Protein AF-A0A953HCU2-F1 (afdb_monomer)

Mean predicted aligned error: 4.96 Å

Secondary structure (DSSP, 8-state):
-PBP--TTTHHHHHHHHTHHHHH--EE-TT--EESSS---------TT----B---B-HHHHHHHHHTTT--HHHHHHHHGGGB-

pLDDT: mean 88.87, std 9.91, range [44.06, 97.44]

Sequence (85 aa):
MPPARITWKKKTIWRILDVEKNTGIALTESLAMQPASSVSGYYFAHPESKYFGLGKILEDQLEDYADRKGISIDKARRWLSPNLF

Nearest PDB structures (foldseek):
  3iv9-assembly1_A  TM=9.114E-01  e=6.143E-08  Escherichia coli
  6bm6-assembly1_A  TM=9.143E-01  e=1.480E-07  Escherichia coli K-12
  2o2k-assembly1_A  TM=9.233E-01  e=3.115E-07  Homo sapiens
  2o2k-assembly1_B  TM=9.213E-01  e=5.351E-07  Homo sapiens
  1k7y-assembly1_A  TM=9.036E-01  e=4.674E-07  Escherichia coli

Radius of gyration: 14.84 Å; Cα contacts (8 Å, |Δi|>4): 67; chains: 1; bounding box: 34×35×36 Å

Structure (mmCIF, N/CA/C/O backbone):
data_AF-A0A953HCU2-F1
#
_entry.id   AF-A0A953HCU2-F1
#
loop_
_atom_site.group_PDB
_atom_site.id
_atom_site.type_symbol
_atom_site.label_atom_id
_atom_site.label_alt_id
_atom_site.label_comp_id
_atom_site.label_asym_id
_atom_site.label_entity_id
_atom_site.label_seq_id
_atom_site.pdbx_PDB_ins_code
_atom_site.Cartn_x
_atom_site.Cartn_y
_atom_site.Cartn_z
_atom_site.occupancy
_atom_site.B_iso_or_equiv
_atom_site.auth_seq_id
_atom_site.auth_comp_id
_atom_site.auth_asym_id
_atom_site.auth_atom_id
_atom_site.pdbx_PDB_model_num
ATOM 1 N N . MET A 1 1 ? 15.965 -4.383 1.826 1.00 44.06 1 MET A N 1
ATOM 2 C CA . MET A 1 1 ? 15.031 -3.437 1.172 1.00 44.06 1 MET A CA 1
ATOM 3 C C . MET A 1 1 ? 13.612 -3.829 1.571 1.00 44.06 1 MET A C 1
ATOM 5 O O . MET A 1 1 ? 13.341 -5.025 1.546 1.00 44.06 1 MET A O 1
ATOM 9 N N . PRO A 1 2 ? 12.748 -2.901 2.017 1.00 53.94 2 PRO A N 1
ATOM 10 C CA . PRO A 1 2 ? 11.410 -3.252 2.491 1.00 53.94 2 PRO A CA 1
ATOM 11 C C . PRO A 1 2 ? 10.526 -3.797 1.351 1.00 53.94 2 PRO A C 1
ATOM 13 O O . PRO A 1 2 ? 10.760 -3.455 0.186 1.00 53.94 2 PRO A O 1
ATOM 16 N N . PRO A 1 3 ? 9.518 -4.633 1.668 1.00 59.69 3 PRO A N 1
ATOM 17 C CA . PRO A 1 3 ? 8.524 -5.073 0.693 1.00 59.69 3 PRO A CA 1
ATOM 18 C C . PRO A 1 3 ? 7.753 -3.877 0.112 1.00 59.69 3 PRO A C 1
ATOM 20 O O . PRO A 1 3 ? 7.749 -2.781 0.680 1.00 59.69 3 PRO A O 1
ATOM 23 N N . ALA A 1 4 ? 7.107 -4.089 -1.038 1.00 59.34 4 ALA A N 1
ATOM 24 C CA . ALA A 1 4 ? 6.394 -3.045 -1.773 1.00 59.34 4 ALA A CA 1
ATOM 25 C C . ALA A 1 4 ? 5.441 -2.228 -0.877 1.00 59.34 4 ALA A C 1
ATOM 27 O O . ALA A 1 4 ? 4.670 -2.767 -0.079 1.00 59.34 4 ALA A O 1
ATOM 28 N N . ARG A 1 5 ? 5.468 -0.899 -1.027 1.00 66.94 5 ARG A N 1
ATOM 29 C CA . ARG A 1 5 ? 4.662 0.016 -0.211 1.00 66.94 5 ARG A CA 1
ATOM 30 C C . ARG A 1 5 ? 3.185 -0.056 -0.622 1.00 66.94 5 ARG A C 1
ATOM 32 O O . ARG A 1 5 ? 2.809 0.389 -1.700 1.00 66.94 5 ARG A O 1
ATOM 39 N N . ILE A 1 6 ? 2.317 -0.551 0.263 1.00 66.69 6 ILE A N 1
ATOM 40 C CA . ILE A 1 6 ? 0.875 -0.738 -0.012 1.00 66.69 6 ILE A CA 1
ATOM 41 C C . ILE A 1 6 ? -0.003 0.491 0.299 1.00 66.69 6 ILE A C 1
ATOM 43 O O . ILE A 1 6 ? -1.216 0.361 0.445 1.00 66.69 6 ILE A O 1
ATOM 47 N N . THR A 1 7 ? 0.566 1.693 0.437 1.00 76.56 7 THR A N 1
ATOM 48 C CA . THR A 1 7 ? -0.129 2.867 1.006 1.00 76.56 7 THR A CA 1
ATOM 49 C C . THR A 1 7 ? -1.481 3.156 0.354 1.00 76.56 7 THR A C 1
ATOM 51 O O . THR A 1 7 ? -2.482 3.262 1.050 1.00 76.56 7 THR A O 1
ATOM 54 N N . TRP A 1 8 ? -1.547 3.213 -0.975 1.00 74.12 8 TRP A N 1
ATOM 55 C CA . TRP A 1 8 ? -2.793 3.488 -1.697 1.00 74.12 8 TRP A CA 1
ATOM 56 C C . TRP A 1 8 ? -3.735 2.273 -1.747 1.00 74.12 8 TRP A C 1
ATOM 58 O O . TRP A 1 8 ? -4.956 2.432 -1.756 1.00 74.12 8 TRP A O 1
ATOM 68 N N . LYS A 1 9 ? -3.180 1.055 -1.700 1.00 81.62 9 LYS A N 1
ATOM 69 C CA . LYS A 1 9 ? -3.933 -0.205 -1.628 1.00 81.62 9 LYS A CA 1
ATOM 70 C C . LYS A 1 9 ? -4.730 -0.342 -0.328 1.00 81.62 9 LYS A C 1
ATOM 72 O O . LYS A 1 9 ? -5.704 -1.089 -0.313 1.00 81.62 9 LYS A O 1
ATOM 77 N N . LYS A 1 10 ? -4.384 0.403 0.728 1.00 88.00 10 LYS A N 1
ATOM 78 C CA . LYS A 1 10 ? -5.183 0.464 1.961 1.00 88.00 10 LYS A CA 1
ATOM 79 C C . LYS A 1 10 ? -6.616 0.926 1.704 1.00 88.00 10 LYS A C 1
ATOM 81 O O . LYS A 1 10 ? -7.526 0.361 2.291 1.00 88.00 10 LYS A O 1
ATOM 86 N N . LYS A 1 11 ? -6.855 1.851 0.763 1.00 89.31 11 LYS A N 1
ATOM 87 C CA . LYS A 1 11 ? -8.228 2.260 0.403 1.00 89.31 11 LYS A CA 1
ATOM 88 C C . LYS A 1 11 ? -9.069 1.082 -0.088 1.00 89.31 11 LYS A C 1
ATOM 90 O O . LYS A 1 11 ? -10.252 0.994 0.215 1.00 89.31 11 LYS A O 1
ATOM 95 N N . THR A 1 12 ? -8.454 0.165 -0.835 1.00 91.06 12 THR A N 1
ATOM 96 C CA . THR A 1 12 ? -9.117 -1.055 -1.303 1.00 91.06 12 THR A CA 1
ATOM 97 C C . THR A 1 12 ? -9.468 -1.973 -0.136 1.00 91.06 12 THR A C 1
ATOM 99 O O . THR A 1 12 ? -10.597 -2.444 -0.085 1.00 91.06 12 THR A O 1
ATOM 102 N N . ILE A 1 13 ? -8.549 -2.166 0.817 1.00 93.50 13 ILE A N 1
ATOM 103 C CA . ILE A 1 13 ? -8.801 -2.943 2.042 1.00 93.50 13 ILE A CA 1
ATOM 104 C C . ILE A 1 13 ? -9.967 -2.327 2.831 1.00 93.50 13 ILE A C 1
ATOM 106 O O . ILE A 1 13 ? -10.922 -3.031 3.142 1.00 93.50 13 ILE A O 1
ATOM 110 N N . TRP A 1 14 ? -9.931 -1.011 3.073 1.00 94.31 14 TRP A N 1
ATOM 111 C CA . TRP A 1 14 ? -10.973 -0.289 3.815 1.00 94.31 14 TRP A CA 1
ATOM 112 C C . TRP A 1 14 ? -12.346 -0.423 3.169 1.00 94.31 14 TRP A C 1
ATOM 114 O O . TRP A 1 14 ? -13.320 -0.688 3.862 1.00 94.31 14 TRP A O 1
ATOM 124 N N . ARG A 1 15 ? -12.410 -0.292 1.839 1.00 93.31 15 ARG A N 1
ATOM 125 C CA . ARG A 1 15 ? -13.659 -0.411 1.084 1.00 93.31 15 ARG A CA 1
ATOM 126 C C . ARG A 1 15 ? -14.218 -1.833 1.087 1.00 93.31 15 ARG A C 1
ATOM 128 O O . ARG A 1 15 ? -15.423 -1.995 1.192 1.00 93.31 15 ARG A O 1
ATOM 135 N N . ILE A 1 16 ? -13.371 -2.847 0.900 1.00 96.00 16 ILE A N 1
ATOM 136 C CA . ILE A 1 16 ? -13.829 -4.240 0.769 1.00 96.00 16 ILE A CA 1
ATOM 137 C C . ILE A 1 16 ? -14.244 -4.818 2.125 1.00 96.00 16 ILE A C 1
ATOM 139 O O . ILE A 1 16 ? -15.206 -5.573 2.187 1.00 96.00 16 ILE A O 1
ATOM 143 N N . LEU A 1 17 ? -13.522 -4.477 3.194 1.00 95.75 17 LEU A N 1
ATOM 144 C CA . LEU A 1 17 ? -13.747 -5.041 4.529 1.00 95.75 17 LEU A CA 1
ATOM 145 C C . LEU A 1 17 ? -14.597 -4.146 5.442 1.00 95.75 17 LEU A C 1
ATOM 147 O O . LEU A 1 17 ? -14.800 -4.507 6.598 1.00 95.75 17 LEU A O 1
ATOM 151 N N . ASP A 1 18 ? -15.046 -2.984 4.955 1.00 95.50 18 ASP A N 1
ATOM 152 C CA . ASP A 1 18 ? -15.785 -1.977 5.733 1.00 95.50 18 ASP A CA 1
ATOM 153 C C . ASP A 1 18 ? -15.112 -1.690 7.096 1.00 95.50 18 ASP A C 1
ATOM 155 O O . ASP A 1 18 ? -15.701 -1.800 8.173 1.00 95.50 18 ASP A O 1
ATOM 159 N N . VAL A 1 19 ? -13.798 -1.431 7.046 1.00 96.25 19 VAL A N 1
ATOM 160 C CA . VAL A 1 19 ? -12.907 -1.487 8.224 1.00 96.25 19 VAL A CA 1
ATOM 161 C C . VAL A 1 19 ? -13.302 -0.479 9.295 1.00 96.25 19 VAL A C 1
ATOM 163 O O . VAL A 1 19 ? -13.310 -0.815 10.478 1.00 96.25 19 VAL A O 1
ATOM 166 N N . GLU A 1 20 ? -13.627 0.748 8.894 1.00 94.19 20 GLU A N 1
ATOM 167 C CA . GLU A 1 20 ? -13.959 1.824 9.828 1.00 94.19 20 GLU A CA 1
ATOM 168 C C . GLU A 1 20 ? -15.233 1.497 10.611 1.00 94.19 20 GLU A C 1
ATOM 170 O O . GLU A 1 20 ? -15.248 1.616 11.832 1.00 94.19 20 GLU A O 1
ATOM 175 N N . LYS A 1 21 ? -16.258 0.961 9.942 1.00 96.38 21 LYS A N 1
ATOM 176 C CA . LYS A 1 21 ? -17.494 0.520 10.592 1.00 96.38 21 LYS A CA 1
ATOM 177 C C . LYS A 1 21 ? -17.274 -0.684 11.506 1.00 96.38 21 LYS A C 1
ATOM 179 O O . LYS A 1 21 ? -17.833 -0.736 12.596 1.00 96.38 21 LYS A O 1
ATOM 184 N N . ASN A 1 22 ? -16.478 -1.655 11.060 1.00 97.44 22 ASN A N 1
ATOM 185 C CA . ASN A 1 22 ? -16.311 -2.928 11.763 1.00 97.44 22 ASN A CA 1
ATOM 186 C C . ASN A 1 22 ? -15.311 -2.864 12.926 1.00 97.44 22 ASN A C 1
ATOM 188 O O . ASN A 1 22 ? -15.392 -3.677 13.841 1.00 97.44 22 ASN A O 1
ATOM 192 N N . THR A 1 23 ? -14.350 -1.936 12.888 1.00 96.62 23 THR A N 1
ATOM 193 C CA . THR A 1 23 ? -13.243 -1.884 13.863 1.00 96.62 23 THR A CA 1
ATOM 194 C C . THR A 1 23 ? -13.011 -0.504 14.478 1.00 96.62 23 THR A C 1
ATOM 196 O O . THR A 1 23 ? -12.261 -0.397 15.444 1.00 96.62 23 THR A O 1
ATOM 199 N N . GLY A 1 24 ? -13.603 0.559 13.924 1.00 95.12 24 GLY A N 1
ATOM 200 C CA . GLY A 1 24 ? -13.338 1.944 14.326 1.00 95.12 24 GLY A CA 1
ATOM 201 C C . GLY A 1 24 ? -11.991 2.499 13.846 1.00 95.12 24 GLY A C 1
ATOM 202 O O . GLY A 1 24 ? -11.666 3.644 14.149 1.00 95.12 24 GLY A O 1
ATOM 203 N N . ILE A 1 25 ? -11.193 1.719 13.104 1.00 96.81 25 ILE A N 1
ATOM 204 C CA . ILE A 1 25 ? -9.889 2.165 12.601 1.00 96.81 25 ILE A CA 1
ATOM 205 C C . ILE A 1 25 ? -10.086 3.008 11.334 1.00 96.81 25 ILE A C 1
ATOM 207 O O . ILE A 1 25 ? -10.558 2.516 10.304 1.00 96.81 25 ILE A O 1
ATOM 211 N N . ALA A 1 26 ? -9.653 4.266 11.385 1.00 94.69 26 ALA A N 1
ATOM 212 C CA . ALA A 1 26 ? -9.779 5.229 10.293 1.00 94.69 26 ALA A CA 1
ATOM 213 C C . ALA A 1 26 ? -8.473 5.396 9.495 1.00 94.69 26 ALA A C 1
ATOM 215 O O . ALA A 1 26 ? -7.372 5.105 9.979 1.00 94.69 26 ALA A O 1
ATOM 216 N N . LEU A 1 27 ? -8.592 5.909 8.266 1.00 93.75 27 LEU A N 1
ATOM 217 C CA . LEU A 1 27 ? -7.456 6.377 7.467 1.00 93.75 27 LEU A CA 1
ATOM 218 C C . LEU A 1 27 ? -7.403 7.905 7.465 1.00 93.75 27 LEU A C 1
ATOM 220 O O . LEU A 1 27 ? -8.386 8.564 7.145 1.00 93.75 27 LEU A O 1
ATOM 224 N N . THR A 1 28 ? -6.229 8.467 7.744 1.00 91.56 28 THR A N 1
ATOM 225 C CA . THR A 1 28 ? -5.976 9.901 7.543 1.00 91.56 28 THR A CA 1
ATOM 226 C C . THR A 1 28 ? -5.933 10.245 6.050 1.00 91.56 28 THR A C 1
ATOM 228 O O . THR A 1 28 ? -5.806 9.365 5.192 1.00 91.56 28 TH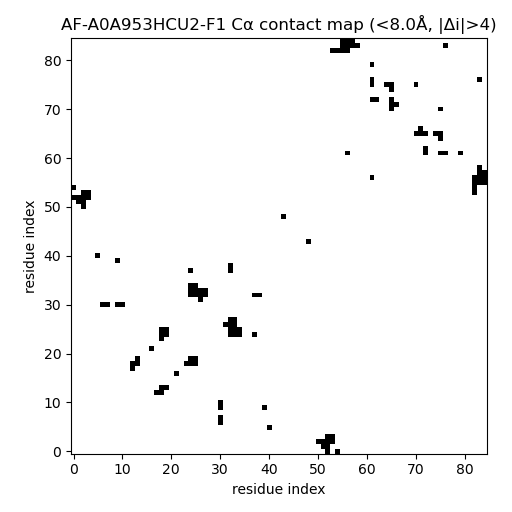R A O 1
ATOM 231 N N . GLU A 1 29 ? -5.911 11.537 5.715 1.00 86.06 29 GLU A N 1
ATOM 232 C CA . GLU A 1 29 ? -5.694 12.007 4.336 1.00 86.06 29 GLU A CA 1
ATOM 233 C C . GLU A 1 29 ? -4.393 11.461 3.717 1.00 86.06 29 GLU A C 1
ATOM 235 O O . GLU A 1 29 ? -4.329 11.155 2.523 1.00 86.06 29 GLU A O 1
ATOM 240 N N . SER A 1 30 ? -3.365 11.264 4.550 1.00 85.81 30 SER A N 1
ATOM 241 C CA . SER A 1 30 ? -2.075 10.671 4.178 1.00 85.81 30 SER A CA 1
ATOM 242 C C . SER A 1 30 ? -2.055 9.134 4.185 1.00 85.81 30 SER A C 1
ATOM 244 O O . SER A 1 30 ? -1.018 8.535 3.889 1.00 85.81 30 SER A O 1
ATOM 246 N N . LEU A 1 31 ? -3.187 8.478 4.476 1.00 89.12 31 LEU A N 1
ATOM 247 C CA . LEU A 1 31 ? -3.360 7.017 4.550 1.00 89.12 31 LEU A CA 1
ATOM 248 C C . LEU A 1 31 ? -2.563 6.342 5.683 1.00 89.12 31 LEU A C 1
ATOM 250 O O . LEU A 1 31 ? -2.244 5.141 5.631 1.00 89.12 31 LEU A O 1
ATOM 254 N N . ALA A 1 32 ? -2.251 7.115 6.725 1.00 90.81 32 ALA A N 1
ATOM 255 C CA . ALA A 1 32 ? -1.872 6.573 8.022 1.00 90.81 32 ALA A CA 1
ATOM 256 C C . ALA A 1 32 ? -3.117 5.995 8.712 1.00 90.81 32 ALA A C 1
ATOM 258 O O . ALA A 1 32 ? -4.228 6.461 8.475 1.00 90.81 32 ALA A O 1
ATOM 259 N N . MET A 1 33 ? -2.932 4.958 9.530 1.00 94.81 33 MET A N 1
ATOM 260 C CA . MET A 1 33 ? -4.026 4.338 10.285 1.00 94.81 33 MET A CA 1
ATOM 261 C C . MET A 1 33 ? -4.153 5.021 11.646 1.00 94.81 33 MET A C 1
ATOM 263 O O . MET A 1 33 ? -3.132 5.348 12.254 1.00 94.81 33 MET A O 1
ATOM 267 N N . GLN A 1 34 ? -5.385 5.229 12.101 1.00 94.19 34 GLN A N 1
ATOM 268 C CA . GLN A 1 34 ? -5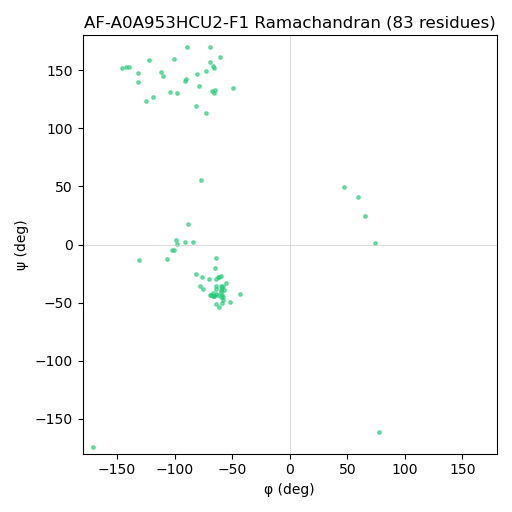.705 5.752 13.427 1.00 94.19 34 GLN A CA 1
ATOM 269 C C . GLN A 1 34 ? -6.643 4.776 14.146 1.00 94.19 34 GLN A C 1
ATOM 271 O O . GLN A 1 34 ? -7.693 4.467 13.584 1.00 94.19 34 GLN A O 1
ATOM 276 N N . PRO A 1 35 ? -6.281 4.277 15.345 1.00 94.50 35 PRO A N 1
ATOM 277 C CA . PRO A 1 35 ? -5.097 4.621 16.146 1.00 94.50 35 PRO A CA 1
ATOM 278 C C . PRO A 1 35 ? -3.772 4.140 15.527 1.00 94.50 35 PRO A C 1
ATOM 280 O O . PRO A 1 35 ? -3.744 3.189 14.745 1.00 94.50 35 PRO A O 1
ATOM 283 N N . ALA A 1 36 ? -2.658 4.783 15.897 1.00 90.81 36 ALA A N 1
ATOM 284 C 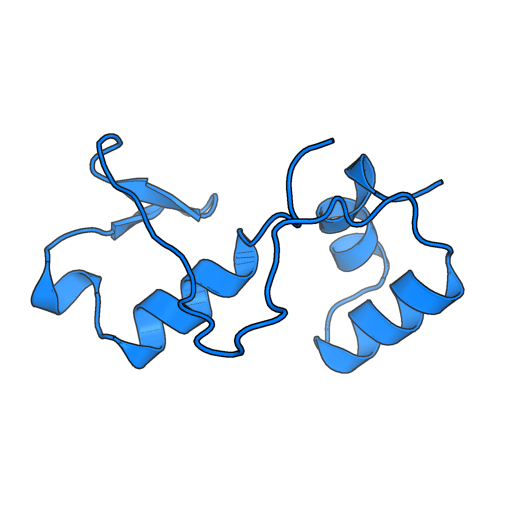CA . ALA A 1 36 ? -1.325 4.462 15.368 1.00 90.81 36 ALA A CA 1
ATOM 285 C C . ALA A 1 36 ? -0.884 3.012 15.654 1.00 90.81 36 ALA A C 1
ATOM 287 O O . ALA A 1 36 ? -0.121 2.430 14.883 1.00 90.81 36 ALA A O 1
ATOM 288 N N . SER A 1 37 ? -1.400 2.409 16.728 1.00 94.38 37 SER A N 1
ATOM 289 C CA . SER A 1 37 ? -1.231 0.998 17.087 1.00 94.38 37 SER A CA 1
ATOM 290 C C . SER A 1 37 ? -2.117 0.077 16.234 1.00 94.38 37 SER A C 1
ATOM 292 O O . SER A 1 37 ? -2.924 -0.685 16.763 1.00 94.38 37 SER A O 1
ATOM 294 N N . SER A 1 38 ? -1.996 0.168 14.910 1.00 93.88 38 SER A N 1
ATOM 295 C CA . SER A 1 38 ? -2.785 -0.618 13.954 1.00 93.88 38 SER A CA 1
ATOM 296 C C . SER A 1 38 ? -1.888 -1.250 12.896 1.00 93.88 38 SER A C 1
ATOM 298 O O . SER A 1 38 ? -0.886 -0.664 12.482 1.00 93.88 38 SER A O 1
ATOM 300 N N . VAL A 1 39 ? -2.271 -2.430 12.403 1.00 92.88 39 VAL A N 1
ATOM 301 C CA . VAL A 1 39 ? -1.578 -3.142 11.317 1.00 92.88 39 VAL A CA 1
ATOM 302 C C . VAL A 1 39 ? -2.607 -3.603 10.283 1.00 92.88 39 VAL A C 1
ATOM 304 O O . VAL A 1 39 ? -3.693 -4.047 10.636 1.00 92.88 39 VAL A O 1
ATOM 307 N N . SER A 1 40 ? -2.275 -3.495 8.996 1.00 92.00 40 SER A N 1
ATOM 308 C CA . SER A 1 40 ? -3.079 -4.036 7.892 1.00 92.00 40 SER A CA 1
ATOM 309 C C . SER A 1 40 ? -2.177 -4.594 6.795 1.00 92.00 40 SER A C 1
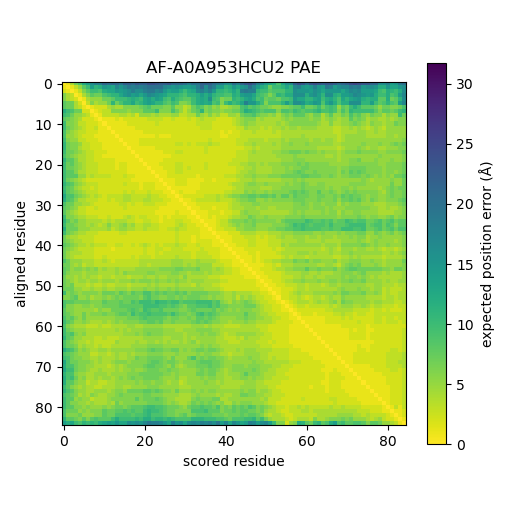ATOM 311 O O . SER A 1 40 ? -1.041 -4.146 6.624 1.00 92.00 40 SER A O 1
ATOM 313 N N . GLY A 1 41 ? -2.682 -5.572 6.044 1.00 92.12 41 GLY A N 1
ATOM 314 C CA . GLY A 1 41 ? -1.921 -6.259 5.007 1.00 92.12 41 GLY A CA 1
ATOM 315 C C . GLY A 1 41 ? -2.785 -7.182 4.153 1.00 92.12 41 GLY A C 1
ATOM 316 O O . GLY A 1 41 ? -4.006 -7.205 4.281 1.00 92.12 41 GLY A O 1
ATOM 317 N N . TYR A 1 42 ? -2.124 -7.924 3.269 1.00 90.94 42 TYR A N 1
ATOM 318 C CA . TYR A 1 42 ? -2.731 -8.959 2.436 1.00 90.94 42 TYR A CA 1
ATOM 319 C C . TYR A 1 42 ? -2.252 -10.330 2.904 1.00 90.94 42 TYR A C 1
ATOM 321 O O . TYR A 1 42 ? -1.089 -10.480 3.277 1.00 90.94 42 TYR A O 1
ATOM 329 N N . TYR A 1 43 ? -3.131 -11.326 2.828 1.00 92.38 43 TYR A N 1
ATOM 330 C CA . TYR A 1 43 ? -2.773 -12.723 3.036 1.00 92.38 43 TYR A CA 1
ATOM 331 C C . TYR A 1 43 ? -2.554 -13.407 1.686 1.00 92.38 43 TYR A C 1
ATOM 333 O O . TYR A 1 43 ? -3.395 -13.310 0.794 1.00 92.38 43 TYR A O 1
ATOM 341 N N . PHE A 1 44 ? -1.427 -14.104 1.548 1.00 94.25 44 PHE A N 1
ATOM 342 C CA . PHE A 1 44 ? -1.109 -14.954 0.403 1.00 94.25 44 PHE A CA 1
ATOM 343 C C . PHE A 1 44 ? -0.924 -16.383 0.917 1.00 94.25 44 PHE A C 1
ATOM 345 O O . PHE A 1 44 ? -0.164 -16.597 1.854 1.00 94.25 44 PHE A O 1
ATOM 352 N N . ALA A 1 45 ? -1.642 -17.345 0.331 1.00 96.56 45 ALA A N 1
ATOM 353 C CA . ALA A 1 45 ? -1.653 -18.740 0.789 1.00 96.56 45 ALA A CA 1
ATOM 354 C C . ALA A 1 45 ? -0.793 -19.681 -0.074 1.00 96.56 45 ALA A C 1
ATOM 356 O O . ALA A 1 45 ? -0.668 -20.862 0.237 1.00 96.56 45 ALA A O 1
ATOM 357 N N . HIS A 1 46 ? -0.215 -19.184 -1.173 1.00 97.00 46 HIS A N 1
ATOM 358 C CA . HIS A 1 46 ? 0.614 -20.004 -2.054 1.00 97.00 46 HIS A CA 1
ATOM 359 C C . HIS A 1 46 ? 1.882 -20.465 -1.308 1.00 97.00 46 HIS A C 1
ATOM 361 O O . HIS A 1 46 ? 2.542 -19.614 -0.702 1.00 97.00 46 HIS A O 1
ATOM 367 N N . PRO A 1 47 ? 2.269 -21.756 -1.364 1.00 96.69 47 PRO A N 1
ATOM 368 C CA . PRO A 1 47 ? 3.390 -22.295 -0.581 1.00 96.69 47 PRO A CA 1
ATOM 369 C C . PRO A 1 47 ? 4.735 -21.638 -0.914 1.00 96.69 47 PRO A C 1
ATOM 371 O O . PRO A 1 47 ? 5.606 -21.534 -0.059 1.00 96.69 47 PRO A O 1
ATOM 374 N N . GLU A 1 48 ? 4.891 -21.139 -2.140 1.00 96.25 48 GLU A N 1
ATOM 375 C CA . GLU A 1 48 ? 6.102 -20.427 -2.574 1.00 96.25 48 GLU A CA 1
ATOM 376 C C . GLU A 1 48 ? 6.042 -18.907 -2.347 1.00 96.25 48 GLU A C 1
ATOM 378 O O . GLU A 1 48 ? 6.960 -18.178 -2.733 1.00 96.25 48 GLU A O 1
ATOM 383 N N . SER A 1 49 ? 4.955 -18.393 -1.759 1.00 95.38 49 SER A N 1
ATOM 384 C CA . SER A 1 49 ? 4.855 -16.966 -1.462 1.00 95.38 49 SER A CA 1
ATOM 385 C C . SER A 1 49 ? 5.891 -16.567 -0.412 1.00 95.38 49 SER A C 1
ATOM 387 O O . SER A 1 49 ? 6.042 -17.191 0.636 1.00 95.38 49 SER A O 1
ATOM 389 N N . LYS A 1 50 ? 6.639 -15.507 -0.711 1.00 93.12 50 LYS A N 1
ATOM 390 C CA . LYS A 1 50 ? 7.680 -14.972 0.164 1.00 93.12 50 LYS A CA 1
ATOM 391 C C . LYS A 1 50 ? 7.743 -13.461 0.044 1.00 93.12 50 LYS A C 1
ATOM 393 O O . LYS A 1 50 ? 7.429 -12.899 -1.004 1.00 93.12 50 LYS A O 1
ATOM 398 N N . TYR A 1 51 ? 8.182 -12.801 1.109 1.00 91.06 51 TYR A N 1
ATOM 399 C CA . TYR A 1 51 ? 8.512 -11.384 1.043 1.00 91.06 51 TYR A CA 1
ATOM 400 C C . TYR A 1 51 ? 9.743 -11.180 0.159 1.00 91.06 51 TYR A C 1
ATOM 402 O O . TYR A 1 51 ? 10.762 -11.847 0.331 1.00 91.06 51 TYR A O 1
ATOM 410 N N . PHE A 1 52 ? 9.659 -10.230 -0.766 1.00 89.31 52 PHE A N 1
ATOM 411 C CA . PHE A 1 52 ? 10.784 -9.797 -1.585 1.00 89.31 52 PHE A CA 1
ATOM 412 C C . PHE A 1 52 ? 10.764 -8.274 -1.738 1.00 89.31 52 PHE A C 1
ATOM 414 O O . PHE A 1 52 ? 9.716 -7.630 -1.637 1.00 89.31 52 PHE A O 1
ATOM 421 N N . GLY A 1 53 ? 11.943 -7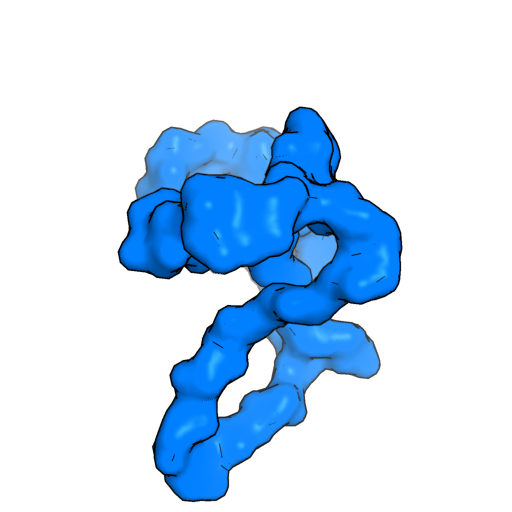.684 -1.937 1.00 85.00 53 GLY A N 1
ATOM 422 C CA . GLY A 1 53 ? 12.063 -6.266 -2.260 1.00 85.00 53 GLY A CA 1
ATOM 423 C C . GLY A 1 53 ? 11.745 -6.035 -3.734 1.00 85.00 53 GLY A C 1
ATOM 424 O O . GLY A 1 53 ? 12.230 -6.779 -4.578 1.00 85.00 53 GLY A O 1
ATOM 425 N N . LEU A 1 54 ? 10.963 -4.998 -4.041 1.00 84.88 54 LEU A N 1
ATOM 426 C CA . LEU A 1 54 ? 10.586 -4.667 -5.423 1.00 84.88 54 LEU A CA 1
ATOM 427 C C . LEU A 1 54 ? 11.794 -4.274 -6.296 1.00 84.88 54 LEU A C 1
ATOM 429 O O . LEU A 1 54 ? 11.770 -4.494 -7.498 1.00 84.88 54 LEU A O 1
ATOM 433 N N . GLY A 1 55 ? 12.843 -3.703 -5.697 1.00 86.25 55 GLY A N 1
ATOM 434 C CA . GLY A 1 55 ? 13.973 -3.151 -6.442 1.00 86.25 55 GLY A CA 1
ATOM 435 C C . GLY A 1 55 ? 13.659 -1.791 -7.067 1.00 86.25 55 GLY A C 1
ATOM 436 O O . GLY A 1 55 ? 12.744 -1.083 -6.619 1.00 86.25 55 GLY A O 1
ATOM 437 N N . LYS A 1 56 ? 14.477 -1.417 -8.053 1.00 88.44 56 LYS A N 1
ATOM 438 C CA . LYS A 1 56 ? 14.286 -0.221 -8.872 1.00 88.44 56 LYS A CA 1
ATOM 439 C C . LYS A 1 56 ? 13.435 -0.556 -10.098 1.00 88.44 56 LYS A C 1
ATOM 441 O O . LYS A 1 56 ? 13.585 -1.641 -10.651 1.00 88.44 56 LYS A O 1
ATOM 446 N N . ILE A 1 57 ? 12.557 0.360 -10.490 1.00 90.12 57 ILE A N 1
ATOM 447 C CA . ILE A 1 57 ? 11.701 0.253 -11.674 1.00 90.12 57 ILE A CA 1
ATOM 448 C C . ILE A 1 57 ? 12.125 1.289 -12.713 1.00 90.12 57 ILE A C 1
ATOM 450 O O . ILE A 1 57 ? 12.597 2.372 -12.354 1.00 90.12 57 ILE A O 1
ATOM 454 N N . LEU A 1 58 ? 11.954 0.941 -13.983 1.00 92.31 58 LEU A N 1
ATOM 455 C CA . LEU A 1 58 ? 12.226 1.810 -15.126 1.00 92.31 58 LEU A CA 1
ATOM 456 C C . LEU A 1 58 ? 10.978 2.632 -15.505 1.00 92.31 58 LEU A C 1
ATOM 458 O O . LEU A 1 58 ? 9.889 2.421 -14.965 1.00 92.31 58 LEU A O 1
ATOM 462 N N . GLU A 1 59 ? 11.156 3.605 -16.401 1.00 92.06 59 GLU A N 1
ATOM 463 C CA . GLU A 1 59 ? 10.093 4.534 -16.817 1.00 92.06 59 GLU A CA 1
ATOM 464 C C . GLU A 1 59 ? 8.935 3.813 -17.533 1.00 92.06 59 GLU A C 1
ATOM 466 O O . GLU A 1 59 ? 7.778 4.124 -17.281 1.00 92.06 59 GLU A O 1
ATOM 471 N N . ASP A 1 60 ? 9.213 2.770 -18.317 1.00 94.19 60 ASP A N 1
ATOM 472 C CA . ASP A 1 60 ? 8.192 1.941 -18.975 1.00 94.19 60 ASP A CA 1
ATOM 473 C C . ASP A 1 60 ? 7.236 1.275 -17.963 1.00 94.19 60 ASP A C 1
ATOM 475 O O . ASP A 1 60 ? 6.016 1.263 -18.136 1.00 94.19 60 ASP A O 1
ATOM 479 N N . GLN A 1 61 ? 7.771 0.775 -16.845 1.00 93.50 61 GLN A N 1
ATOM 480 C CA . GLN A 1 61 ? 6.971 0.217 -15.753 1.00 93.50 61 GLN A CA 1
ATOM 481 C C . GLN A 1 61 ? 6.184 1.295 -14.996 1.00 93.50 61 GLN A C 1
ATOM 483 O O . GLN A 1 61 ? 5.124 1.003 -14.430 1.00 93.50 61 GLN A O 1
ATOM 488 N N . LEU A 1 62 ? 6.703 2.525 -14.945 1.00 92.69 62 LEU A N 1
ATOM 489 C CA . LEU A 1 62 ? 6.013 3.665 -14.351 1.00 92.69 62 LEU A CA 1
ATOM 490 C C . LEU A 1 62 ? 4.807 4.084 -15.203 1.00 92.69 62 LEU A C 1
ATOM 492 O O . LEU A 1 62 ? 3.735 4.321 -14.640 1.00 92.69 62 LEU A O 1
ATOM 496 N N . GLU A 1 63 ? 4.973 4.132 -16.525 1.00 94.62 63 GLU A N 1
ATOM 497 C CA . GLU A 1 63 ? 3.924 4.435 -17.504 1.00 94.62 63 GLU A CA 1
ATOM 498 C C . GLU A 1 63 ? 2.799 3.394 -17.451 1.00 94.62 63 GLU A C 1
ATOM 500 O O . GLU A 1 63 ? 1.652 3.739 -17.159 1.00 94.62 63 GLU A O 1
ATOM 505 N N . ASP A 1 64 ? 3.131 2.104 -17.567 1.00 95.44 64 ASP A N 1
ATOM 506 C CA . ASP A 1 64 ? 2.147 1.019 -17.457 1.00 95.44 64 ASP A CA 1
ATOM 507 C C . ASP A 1 64 ? 1.427 1.022 -16.090 1.00 95.44 64 ASP A C 1
ATOM 509 O O . ASP A 1 64 ? 0.231 0.725 -15.976 1.00 95.44 64 ASP A O 1
ATOM 513 N N . TYR A 1 65 ? 2.129 1.382 -15.011 1.00 91.81 65 TYR A N 1
ATOM 514 C CA . TYR A 1 65 ? 1.493 1.558 -13.708 1.00 91.81 65 TYR A CA 1
ATOM 515 C C . TYR A 1 65 ? 0.511 2.736 -13.698 1.00 91.81 65 TYR A C 1
ATOM 517 O O . TYR A 1 65 ? -0.580 2.596 -13.138 1.00 91.81 65 TYR A O 1
ATOM 525 N N . ALA A 1 66 ? 0.872 3.884 -14.273 1.00 92.62 66 ALA A N 1
ATOM 526 C CA . ALA A 1 66 ? 0.012 5.063 -14.332 1.00 92.62 66 ALA A CA 1
ATOM 527 C C . ALA A 1 66 ? -1.294 4.755 -15.085 1.00 92.62 66 ALA A C 1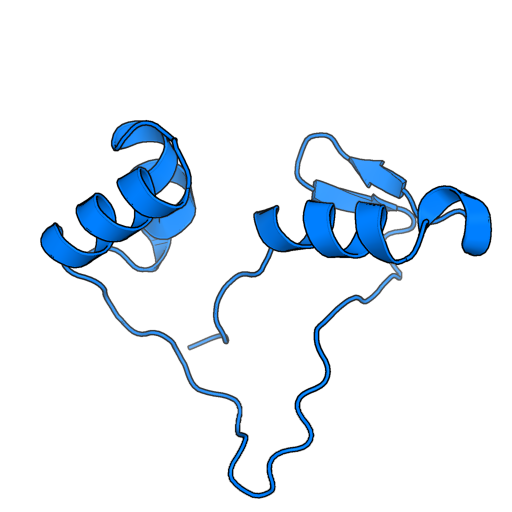
ATOM 529 O O . ALA A 1 66 ? -2.383 5.010 -14.551 1.00 92.62 66 ALA A O 1
ATOM 530 N N . ASP A 1 67 ? -1.187 4.076 -16.227 1.00 95.50 67 ASP A N 1
ATOM 531 C CA . ASP A 1 67 ? -2.312 3.681 -17.076 1.00 95.50 67 ASP A CA 1
ATOM 532 C C . ASP A 1 67 ? -3.254 2.703 -16.365 1.00 95.50 67 ASP A C 1
ATOM 534 O O . ASP A 1 67 ? -4.449 2.971 -16.209 1.00 95.50 67 ASP A O 1
ATOM 538 N N . ARG A 1 68 ? -2.726 1.613 -15.787 1.00 93.44 68 ARG A N 1
ATOM 539 C CA . ARG A 1 68 ? -3.527 0.629 -15.020 1.00 93.44 68 ARG A CA 1
ATOM 540 C C . ARG A 1 68 ? -4.159 1.198 -13.749 1.00 93.44 68 ARG A C 1
ATOM 542 O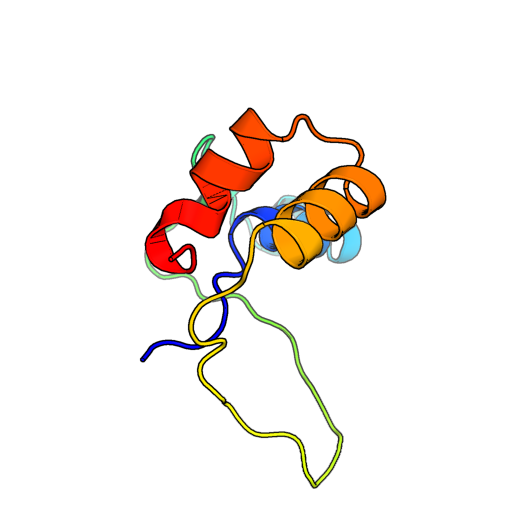 O . ARG A 1 68 ? -4.921 0.511 -13.051 1.00 93.44 68 ARG A O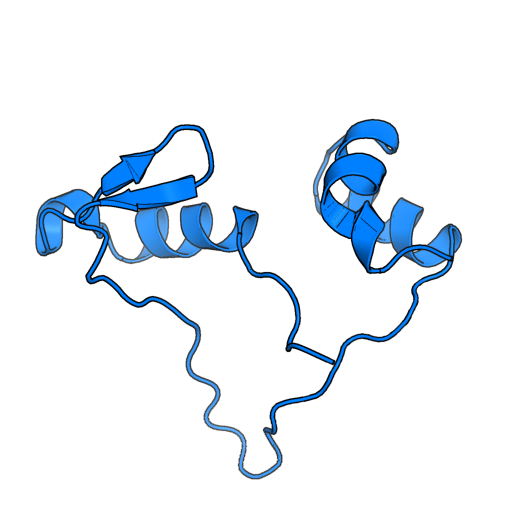 1
ATOM 549 N N . LYS A 1 69 ? -3.765 2.398 -13.335 1.00 88.12 69 LYS A N 1
ATOM 550 C CA . LYS A 1 69 ? -4.316 3.099 -12.169 1.00 88.12 69 LYS A CA 1
ATOM 551 C C . LYS A 1 69 ? -5.217 4.263 -12.568 1.00 88.12 69 LYS A C 1
ATOM 553 O O . LYS A 1 69 ? -5.909 4.757 -11.679 1.00 88.12 69 LYS A O 1
ATOM 558 N N . GLY A 1 70 ? -5.218 4.679 -13.836 1.00 91.50 70 GLY A N 1
ATOM 559 C CA . GLY A 1 70 ? -5.921 5.873 -14.300 1.00 91.50 70 GLY A CA 1
ATOM 560 C C . GLY A 1 70 ? -5.443 7.139 -13.586 1.00 91.50 70 GLY A C 1
ATOM 561 O O . GLY A 1 70 ? -6.260 7.951 -13.153 1.00 91.50 70 GLY A O 1
ATOM 562 N N . ILE A 1 71 ? -4.132 7.277 -13.363 1.00 91.44 71 ILE A N 1
ATOM 563 C CA . ILE A 1 71 ? -3.526 8.455 -12.723 1.00 91.44 71 ILE A CA 1
ATOM 564 C C . ILE A 1 71 ? -2.493 9.094 -13.647 1.00 91.44 71 ILE A C 1
ATOM 566 O O . ILE A 1 71 ? -1.951 8.427 -14.516 1.00 91.44 71 ILE A O 1
ATOM 570 N N . SER A 1 72 ? -2.172 10.371 -13.425 1.00 94.81 72 SER A N 1
ATOM 571 C CA . SER A 1 72 ? -1.086 11.020 -14.166 1.00 94.81 72 SER A CA 1
ATOM 572 C C . SER A 1 72 ? 0.278 10.409 -13.838 1.00 94.81 72 SER A C 1
ATOM 574 O O . SER A 1 72 ? 0.516 9.955 -12.710 1.00 94.81 72 SER A O 1
ATOM 576 N N . ILE A 1 73 ? 1.198 10.485 -14.803 1.00 93.56 73 ILE A N 1
ATOM 577 C CA . ILE A 1 73 ? 2.584 10.037 -14.643 1.00 93.56 73 ILE A CA 1
ATOM 578 C C . ILE A 1 73 ? 3.281 10.746 -13.472 1.00 93.56 73 ILE A C 1
ATOM 580 O O . ILE A 1 73 ? 3.946 10.101 -12.668 1.00 93.56 73 ILE A O 1
ATOM 584 N N . ASP A 1 74 ? 3.031 12.044 -13.265 1.00 92.81 74 ASP A N 1
ATOM 585 C CA . ASP A 1 74 ? 3.594 12.799 -12.136 1.00 92.81 74 ASP A CA 1
ATOM 586 C C . ASP A 1 74 ? 3.096 12.288 -10.784 1.00 92.81 74 ASP A C 1
ATOM 588 O O . ASP A 1 74 ? 3.847 12.193 -9.807 1.00 92.81 74 ASP A O 1
ATOM 592 N N . LYS A 1 75 ? 1.815 11.909 -10.719 1.00 89.62 75 LYS A N 1
ATOM 593 C CA . LYS A 1 75 ? 1.239 11.311 -9.518 1.00 89.62 75 LYS A CA 1
ATOM 594 C C . LYS A 1 75 ? 1.862 9.941 -9.273 1.00 89.62 75 LYS A C 1
ATOM 596 O O . LYS A 1 75 ? 2.234 9.662 -8.136 1.00 89.62 75 LYS A O 1
ATOM 601 N N . ALA A 1 76 ? 2.014 9.114 -10.307 1.00 90.44 76 ALA A N 1
ATOM 602 C CA . ALA A 1 76 ? 2.705 7.830 -10.214 1.00 90.44 76 ALA A CA 1
ATOM 603 C C . ALA A 1 76 ? 4.155 8.000 -9.725 1.00 90.44 76 ALA A C 1
ATOM 605 O O . ALA A 1 76 ? 4.547 7.349 -8.753 1.00 90.44 76 ALA A O 1
ATOM 606 N N . ARG A 1 77 ? 4.902 8.947 -10.308 1.00 90.88 77 ARG A N 1
ATOM 607 C CA . ARG A 1 77 ? 6.289 9.286 -9.955 1.00 90.88 77 ARG A CA 1
ATOM 608 C C . ARG A 1 77 ? 6.423 9.683 -8.491 1.00 90.88 77 ARG A C 1
ATOM 610 O O . ARG A 1 77 ? 7.289 9.170 -7.789 1.00 90.88 77 ARG A O 1
ATOM 617 N N . ARG A 1 78 ? 5.516 10.520 -7.980 1.00 88.12 78 ARG A N 1
ATOM 618 C CA . ARG A 1 78 ? 5.492 10.900 -6.558 1.00 88.12 78 ARG A CA 1
ATOM 619 C C . ARG A 1 78 ? 5.312 9.693 -5.631 1.00 88.12 78 ARG A C 1
ATOM 621 O O . ARG A 1 78 ? 5.923 9.647 -4.567 1.00 88.12 78 ARG A O 1
ATOM 628 N N . TRP A 1 79 ? 4.477 8.724 -6.006 1.00 84.00 79 TRP A N 1
ATOM 629 C CA . TRP A 1 79 ? 4.211 7.541 -5.177 1.00 84.00 79 TRP A CA 1
ATOM 630 C C . TRP A 1 79 ? 5.315 6.489 -5.239 1.00 84.00 79 TRP A C 1
ATOM 632 O O . TRP A 1 79 ? 5.579 5.834 -4.230 1.00 84.00 79 TRP A O 1
ATOM 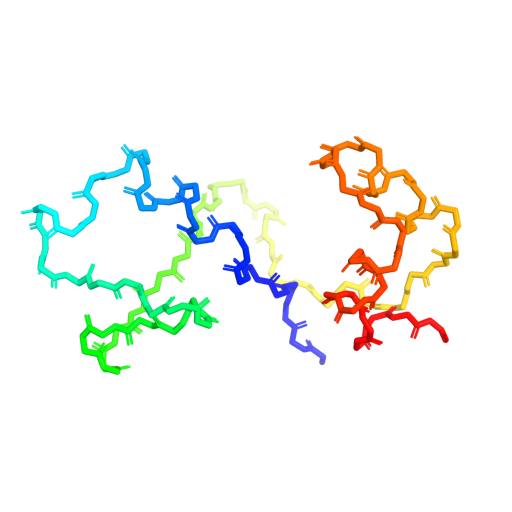642 N N . LEU A 1 80 ? 5.933 6.322 -6.407 1.00 87.44 80 LEU A N 1
ATOM 643 C CA . LEU A 1 80 ? 6.960 5.316 -6.667 1.00 87.44 80 LEU A CA 1
ATOM 644 C C . LEU A 1 80 ? 8.384 5.879 -6.596 1.00 87.44 80 LEU A C 1
ATOM 646 O O . LEU A 1 80 ? 9.328 5.125 -6.785 1.00 87.44 80 LEU A O 1
ATOM 650 N N . SER A 1 81 ? 8.550 7.156 -6.236 1.00 86.62 81 SER A N 1
ATOM 651 C CA . SER A 1 81 ? 9.843 7.840 -6.083 1.00 86.62 81 SER A CA 1
ATOM 652 C C . SER A 1 81 ? 10.922 7.022 -5.350 1.00 86.62 81 SER A C 1
ATOM 654 O O . SER A 1 81 ? 12.037 6.965 -5.861 1.00 86.62 81 SER A O 1
ATOM 656 N N . PRO A 1 82 ? 10.647 6.303 -4.239 1.00 84.31 82 PRO A N 1
ATOM 657 C CA . PRO A 1 82 ? 11.675 5.477 -3.589 1.00 84.31 82 PRO A CA 1
ATOM 658 C C . PRO A 1 82 ? 12.209 4.333 -4.472 1.00 84.31 82 PRO A C 1
ATOM 660 O O . PRO A 1 82 ? 13.351 3.887 -4.322 1.00 84.31 82 PRO A O 1
ATOM 663 N N . ASN A 1 83 ? 11.372 3.850 -5.386 1.00 85.06 83 ASN A N 1
ATOM 664 C CA . ASN A 1 83 ? 11.620 2.722 -6.271 1.00 85.06 83 ASN A CA 1
ATOM 665 C C . ASN A 1 83 ? 12.019 3.141 -7.689 1.00 85.06 83 ASN A C 1
ATOM 667 O O . ASN A 1 83 ? 12.350 2.265 -8.470 1.00 85.06 83 ASN A O 1
ATOM 671 N N . LEU A 1 84 ? 12.028 4.426 -8.037 1.00 83.75 84 LEU A N 1
ATOM 672 C CA . LEU A 1 84 ? 12.489 4.874 -9.353 1.00 83.75 84 LEU A CA 1
ATOM 673 C C . LEU A 1 84 ? 14.016 4.954 -9.405 1.00 83.75 84 LEU A C 1
ATOM 675 O O . LEU A 1 84 ? 14.649 5.200 -8.368 1.00 83.75 84 LEU A O 1
ATOM 679 N N . PHE A 1 85 ? 14.588 4.665 -10.577 1.00 71.38 85 PHE A N 1
ATOM 680 C CA . PHE A 1 85 ? 15.995 4.960 -10.862 1.00 71.38 85 PHE A CA 1
ATOM 681 C C . PHE A 1 85 ? 16.281 6.458 -10.735 1.00 71.38 85 PHE A C 1
ATOM 683 O O . PHE A 1 85 ? 15.390 7.266 -11.083 1.00 71.38 85 PHE A O 1
#

Foldseek 3Di:
DFFDDCQVVVVVVCVVVVCCVVPVWDADPSSQIPPNPDDDDDDDDPPPDDGDHPAADELVVLVVVCVVVVHDSVVSCVRCVVRYD

Solvent-accessible surface area (backbone atoms only — not comparable to full-atom values): 5457 Å² total; per-residue (Å²): 119,72,57,71,85,56,60,75,56,45,58,55,51,40,65,75,64,43,34,43,83,75,69,65,46,41,69,49,99,85,53,47,56,38,61,77,93,63,88,85,86,83,89,80,85,56,91,84,66,72,91,56,53,75,62,70,47,57,68,70,60,45,48,56,49,11,61,81,64,76,49,53,59,70,59,40,46,69,72,43,48,92,31,45,117